Protein AF-A0A661S2W5-F1 (afdb_monomer_lite)

Radius of gyration: 17.99 Å; chains: 1; bounding box: 29×36×48 Å

pLDDT: mean 82.06, std 9.91, range [48.59, 96.44]

Structure (mmCIF, N/CA/C/O backbone):
data_AF-A0A661S2W5-F1
#
_entry.id   AF-A0A661S2W5-F1
#
loop_
_atom_site.group_PDB
_atom_site.id
_atom_site.type_symbol
_atom_site.label_atom_id
_atom_site.label_alt_id
_atom_site.label_comp_id
_atom_site.label_asym_id
_atom_site.label_entity_id
_atom_site.label_seq_id
_atom_site.pdbx_PDB_ins_code
_atom_site.Cartn_x
_atom_site.Cartn_y
_atom_site.Cartn_z
_atom_site.occupancy
_atom_site.B_iso_or_equiv
_atom_site.auth_seq_id
_atom_site.auth_comp_id
_atom_site.auth_asym_id
_atom_site.auth_atom_id
_atom_site.pdbx_PDB_model_num
ATOM 1 N N . MET A 1 1 ? 11.250 20.286 -2.541 1.00 48.59 1 MET A N 1
ATOM 2 C CA . MET A 1 1 ? 10.595 18.994 -2.849 1.00 48.59 1 MET A CA 1
ATOM 3 C C . MET A 1 1 ? 10.387 18.235 -1.550 1.00 48.59 1 MET A C 1
ATOM 5 O O . MET A 1 1 ? 11.369 17.860 -0.924 1.00 48.59 1 MET A O 1
ATOM 9 N N . GLY A 1 2 ? 9.142 18.085 -1.094 1.00 60.28 2 GLY A N 1
ATOM 10 C CA . GLY A 1 2 ? 8.847 17.303 0.111 1.00 60.28 2 GLY A CA 1
ATOM 11 C C . GLY A 1 2 ? 8.950 15.801 -0.168 1.00 60.28 2 GLY A C 1
ATOM 12 O O . GLY A 1 2 ? 8.606 15.356 -1.260 1.00 60.28 2 GLY A O 1
ATOM 13 N N . LEU A 1 3 ? 9.409 15.009 0.804 1.00 65.81 3 LEU A N 1
ATOM 14 C CA . LEU A 1 3 ? 9.323 13.547 0.737 1.00 65.81 3 LEU A CA 1
ATOM 15 C C . LEU A 1 3 ? 7.839 13.118 0.723 1.00 65.81 3 LEU A C 1
ATOM 17 O O . LEU A 1 3 ? 7.199 13.044 1.769 1.00 65.81 3 LEU A O 1
ATOM 21 N N . LEU A 1 4 ? 7.282 12.834 -0.461 1.00 64.94 4 LEU A N 1
ATOM 22 C CA . LEU A 1 4 ? 5.868 12.443 -0.638 1.00 64.94 4 LEU A CA 1
ATOM 23 C C . LEU A 1 4 ? 5.551 11.031 -0.110 1.00 64.94 4 LEU A C 1
ATOM 25 O O . LEU A 1 4 ? 4.420 10.743 0.309 1.00 64.94 4 LEU A O 1
ATOM 29 N N . TYR A 1 5 ? 6.561 10.159 -0.122 1.00 70.50 5 TYR A N 1
ATOM 30 C CA . TYR A 1 5 ? 6.496 8.784 0.358 1.00 70.50 5 TYR A CA 1
ATOM 31 C C . TYR A 1 5 ? 7.489 8.607 1.505 1.00 70.50 5 TYR A C 1
ATOM 33 O O . TYR A 1 5 ? 8.700 8.590 1.309 1.00 70.50 5 TYR A O 1
ATOM 41 N N . THR A 1 6 ? 6.959 8.483 2.716 1.00 79.38 6 THR A N 1
ATOM 42 C CA . THR A 1 6 ? 7.720 8.210 3.936 1.00 79.38 6 THR A CA 1
ATOM 43 C C . THR A 1 6 ? 7.022 7.115 4.725 1.00 79.38 6 THR A C 1
ATOM 45 O O . THR A 1 6 ? 5.791 7.046 4.747 1.00 79.38 6 THR A O 1
ATOM 48 N N . LYS A 1 7 ? 7.805 6.279 5.414 1.00 82.38 7 LYS A N 1
ATOM 49 C CA . LYS A 1 7 ? 7.280 5.269 6.347 1.00 82.38 7 LYS A CA 1
ATOM 50 C C . LYS A 1 7 ? 6.466 5.910 7.480 1.00 82.38 7 LYS A C 1
ATOM 52 O O . LYS A 1 7 ? 5.582 5.274 8.036 1.00 82.38 7 LYS A O 1
ATOM 57 N N . MET A 1 8 ? 6.712 7.192 7.759 1.00 88.69 8 MET A N 1
ATOM 58 C CA . MET A 1 8 ? 6.051 7.950 8.823 1.00 88.69 8 MET A CA 1
ATOM 59 C C . MET A 1 8 ? 4.695 8.544 8.412 1.00 88.69 8 MET A C 1
ATOM 61 O O . MET A 1 8 ? 4.039 9.182 9.228 1.00 88.69 8 MET A O 1
ATOM 65 N N . LYS A 1 9 ? 4.237 8.342 7.166 1.00 86.56 9 LYS A N 1
ATOM 66 C CA . LYS A 1 9 ? 2.968 8.911 6.672 1.00 86.56 9 LYS A CA 1
ATOM 67 C C . LYS A 1 9 ? 1.754 8.453 7.486 1.00 86.56 9 LYS A C 1
ATOM 69 O O . LYS A 1 9 ? 0.780 9.190 7.591 1.00 86.56 9 LYS A O 1
ATOM 74 N N . ILE A 1 10 ? 1.838 7.271 8.099 1.00 86.75 10 ILE A N 1
ATOM 75 C CA . ILE A 1 10 ? 0.787 6.725 8.962 1.00 86.75 10 ILE A CA 1
ATOM 76 C C . ILE A 1 10 ? 0.461 7.642 10.152 1.00 86.75 10 ILE A C 1
ATOM 78 O O . ILE A 1 10 ? -0.697 7.735 10.546 1.00 86.75 10 ILE A O 1
ATOM 82 N N . PHE A 1 11 ? 1.444 8.394 10.662 1.00 91.00 11 PHE A N 1
ATOM 83 C CA . PHE A 1 11 ? 1.272 9.278 11.819 1.00 91.00 11 PHE A CA 1
ATOM 84 C C . PHE A 1 11 ? 0.426 10.525 11.540 1.00 91.00 11 PHE A C 1
ATOM 86 O O . PHE A 1 11 ? 0.030 11.208 12.477 1.00 91.00 11 PHE A O 1
ATOM 93 N N . GLN A 1 12 ? 0.094 10.805 10.276 1.00 90.56 12 GLN A N 1
ATOM 94 C CA . GLN A 1 12 ? -0.842 11.879 9.929 1.00 90.56 12 GLN A CA 1
ATOM 95 C C . GLN A 1 12 ? -2.317 11.452 10.016 1.00 90.56 12 GLN A C 1
ATOM 97 O O . GLN A 1 12 ? -3.199 12.305 9.974 1.00 90.56 12 GLN A O 1
ATOM 102 N N . TYR A 1 13 ? -2.613 10.158 10.175 1.00 92.25 13 TYR A N 1
ATOM 103 C CA . TYR A 1 13 ? -3.981 9.638 10.276 1.00 92.25 13 TYR A CA 1
ATOM 104 C C . TYR A 1 13 ? -4.390 9.445 11.740 1.00 92.25 13 TYR A C 1
ATOM 106 O O . TYR A 1 13 ? -4.659 8.324 12.173 1.00 92.25 13 TYR A O 1
ATOM 114 N N . LYS A 1 14 ? -4.424 10.542 12.509 1.00 93.62 14 LYS A N 1
ATOM 115 C CA . LYS A 1 14 ? -4.679 10.509 13.959 1.00 93.62 14 LYS A CA 1
ATOM 116 C C . LYS A 1 14 ? -5.957 9.754 14.326 1.00 93.62 14 LYS A C 1
ATOM 118 O O . LYS A 1 14 ? -5.893 8.852 15.146 1.00 93.62 14 LYS A O 1
ATOM 123 N N . GLU A 1 15 ? -7.079 10.048 13.673 1.00 93.19 15 GLU A N 1
ATOM 124 C CA . GLU A 1 15 ? -8.355 9.370 13.953 1.00 93.19 15 GLU A CA 1
ATOM 125 C C . GLU A 1 15 ? -8.261 7.851 13.777 1.00 93.19 15 GLU A C 1
ATOM 127 O O . GLU A 1 15 ? -8.808 7.090 14.572 1.00 93.19 15 GLU A O 1
ATOM 132 N N . LYS A 1 16 ? -7.525 7.393 12.753 1.00 93.19 16 LYS A N 1
ATOM 133 C CA . LYS A 1 16 ? -7.314 5.962 12.552 1.00 93.19 16 LYS A CA 1
ATOM 134 C C . LYS A 1 16 ? -6.458 5.382 13.668 1.00 93.19 16 LYS A C 1
ATOM 136 O O . LYS A 1 16 ? -6.815 4.327 14.179 1.00 93.19 16 LYS A O 1
ATOM 141 N N . LEU A 1 17 ? -5.364 6.048 14.034 1.00 93.94 17 LEU A N 1
ATOM 142 C CA . LEU A 1 17 ? -4.475 5.602 15.109 1.00 93.94 17 LEU A CA 1
ATOM 143 C C . LEU A 1 17 ? -5.195 5.528 16.453 1.00 93.94 17 LEU A C 1
ATOM 145 O O . LEU A 1 17 ? -5.059 4.528 17.148 1.00 93.94 17 LEU A O 1
ATOM 149 N N . ASP A 1 18 ? -6.010 6.532 16.768 1.00 94.31 18 ASP A N 1
ATOM 150 C CA . ASP A 1 18 ? -6.809 6.582 17.991 1.00 94.31 18 ASP A CA 1
ATOM 151 C C . ASP A 1 18 ? -7.867 5.460 18.034 1.00 94.31 18 ASP A C 1
ATOM 153 O O . ASP A 1 18 ? -8.330 5.115 19.112 1.00 94.31 18 ASP A O 1
ATOM 157 N N . SER A 1 19 ? -8.223 4.856 16.890 1.00 94.56 19 SER A N 1
ATOM 158 C CA . SER A 1 19 ? -9.146 3.708 16.813 1.00 94.56 19 SER A CA 1
ATOM 159 C C . SER A 1 19 ? -8.490 2.326 16.913 1.00 94.56 19 SER A C 1
ATOM 161 O O . SER A 1 19 ? -9.192 1.324 16.853 1.00 94.56 19 SER A O 1
ATOM 163 N N . LEU A 1 20 ? -7.156 2.246 16.974 1.00 93.12 20 LEU A N 1
ATOM 164 C CA . LEU A 1 20 ? -6.433 0.968 17.033 1.00 93.12 20 LEU A CA 1
ATOM 165 C C . LEU A 1 20 ? -6.328 0.323 18.427 1.00 93.12 20 LEU A C 1
ATOM 167 O O . LEU A 1 20 ? -6.223 -0.903 18.459 1.00 93.12 20 LEU A O 1
ATOM 171 N N . PRO A 1 21 ? -6.273 1.065 19.555 1.00 95.56 21 PRO A N 1
ATOM 172 C CA . PRO A 1 21 ? -6.163 0.450 20.873 1.00 95.56 21 PRO A CA 1
ATOM 173 C C . PRO A 1 21 ? -7.325 -0.499 21.173 1.00 95.56 21 PRO A C 1
ATOM 175 O O . PRO A 1 21 ? -8.470 -0.206 20.848 1.00 95.56 21 PRO A O 1
ATOM 178 N N . GLU A 1 22 ? -7.031 -1.600 21.865 1.00 94.62 22 GLU A N 1
ATOM 179 C CA . GLU A 1 22 ? -8.026 -2.615 22.252 1.00 94.62 22 GLU A CA 1
ATOM 180 C C . GLU A 1 22 ? -9.137 -2.052 23.148 1.00 94.62 22 GLU A C 1
ATOM 182 O O . GLU A 1 22 ? -10.262 -2.533 23.125 1.00 94.62 22 GLU A O 1
ATOM 187 N N . SER A 1 23 ? -8.849 -0.982 23.893 1.00 96.44 23 SER A N 1
ATOM 188 C CA . SER A 1 23 ? -9.830 -0.281 24.724 1.00 96.44 23 SER A CA 1
ATOM 189 C C . SER A 1 23 ? -10.891 0.496 23.932 1.00 96.44 23 SER A C 1
ATOM 191 O O . SER A 1 23 ? -11.781 1.091 24.539 1.00 96.44 23 SER A O 1
ATOM 193 N N . VAL A 1 24 ? -10.791 0.552 22.601 1.00 95.44 24 VAL A N 1
ATOM 194 C CA . VAL A 1 24 ? -11.720 1.276 21.732 1.00 95.44 24 VAL A CA 1
ATOM 195 C C . VAL A 1 24 ? -12.630 0.284 21.009 1.00 95.44 24 VAL A C 1
ATOM 197 O O . VAL A 1 24 ? -12.237 -0.337 20.028 1.00 95.44 24 VAL A O 1
ATOM 200 N N . ASP A 1 25 ? -13.896 0.219 21.426 1.00 94.62 25 ASP A N 1
ATOM 201 C CA . ASP A 1 25 ? -14.910 -0.660 20.810 1.00 94.62 25 ASP A CA 1
ATOM 202 C C . ASP A 1 25 ? -15.284 -0.262 19.366 1.00 94.62 25 ASP A C 1
ATOM 204 O O . ASP A 1 25 ? -15.927 -1.014 18.629 1.00 94.62 25 ASP A O 1
ATOM 208 N N . LYS A 1 26 ? -14.908 0.947 18.930 1.00 91.88 26 LYS A N 1
ATOM 209 C CA . LYS A 1 26 ? -15.263 1.485 17.613 1.00 91.88 26 LYS A CA 1
ATOM 210 C C . LYS A 1 26 ? -14.229 1.113 16.551 1.00 91.88 26 LYS A C 1
ATOM 212 O O . LYS A 1 26 ? -13.172 1.731 16.449 1.00 91.88 26 LYS A O 1
ATOM 217 N N . ILE A 1 27 ? -14.609 0.213 15.648 1.00 88.38 27 ILE A N 1
ATOM 218 C CA . ILE A 1 27 ? -13.805 -0.132 14.471 1.00 88.38 27 ILE A CA 1
ATOM 219 C C . ILE A 1 27 ? -14.041 0.892 13.352 1.00 88.38 27 ILE A C 1
ATOM 221 O O . ILE A 1 27 ? -15.134 0.997 12.796 1.00 88.38 27 ILE A O 1
ATOM 225 N N . LEU A 1 28 ? -12.996 1.638 12.987 1.00 93.44 28 LEU A N 1
ATOM 226 C CA . LEU A 1 28 ? -13.016 2.517 11.813 1.00 93.44 28 LEU A CA 1
ATOM 227 C C . LEU A 1 28 ? -12.646 1.758 10.529 1.00 93.44 28 LEU A C 1
ATOM 229 O O . LEU A 1 28 ? -11.833 0.826 10.585 1.00 93.44 28 LEU A O 1
ATOM 233 N N . PRO A 1 29 ? -13.135 2.192 9.352 1.00 92.56 29 PRO A N 1
ATOM 234 C CA . PRO A 1 29 ? -12.710 1.620 8.078 1.00 92.56 29 PRO A CA 1
ATOM 235 C C . PRO A 1 29 ? -11.183 1.718 7.884 1.00 92.56 29 PRO A C 1
ATOM 237 O O . PRO A 1 29 ? -10.501 2.515 8.544 1.00 92.56 29 PRO A O 1
ATOM 240 N N . PRO A 1 30 ? -10.599 0.884 7.009 1.00 90.62 30 PRO A N 1
ATOM 241 C CA . PRO A 1 30 ? -9.190 0.994 6.657 1.00 90.62 30 PRO A CA 1
ATOM 242 C C . PRO A 1 30 ? -8.909 2.307 5.914 1.00 90.62 30 PRO A C 1
ATOM 244 O O . PRO A 1 30 ? -9.760 2.839 5.202 1.00 90.62 30 PRO A O 1
ATOM 247 N N . VAL A 1 31 ? -7.680 2.813 6.043 1.00 89.38 31 VAL A N 1
ATOM 248 C CA . VAL A 1 31 ? -7.225 3.955 5.243 1.00 89.38 31 VAL A CA 1
ATOM 249 C C . VAL A 1 31 ? -7.035 3.484 3.807 1.00 89.38 31 VAL A C 1
ATOM 251 O O . VAL A 1 31 ? -6.267 2.558 3.546 1.00 89.38 31 VAL A O 1
ATOM 254 N N . HIS A 1 32 ? -7.719 4.131 2.867 1.00 87.75 32 HIS A N 1
ATOM 255 C CA . HIS A 1 32 ? -7.536 3.844 1.453 1.00 87.75 32 HIS A CA 1
ATOM 256 C C . HIS A 1 32 ? -6.168 4.358 0.985 1.00 87.75 32 HIS A C 1
ATOM 258 O O . HIS A 1 32 ? -5.917 5.564 0.939 1.00 87.75 32 HIS A O 1
ATOM 264 N N . ILE A 1 33 ? -5.283 3.432 0.617 1.00 79.12 33 ILE A N 1
ATOM 265 C CA . ILE A 1 33 ? -3.962 3.748 0.074 1.00 79.12 33 ILE A CA 1
ATOM 266 C C . ILE A 1 33 ? -3.988 3.502 -1.431 1.00 79.12 33 ILE A C 1
ATOM 268 O O . ILE A 1 33 ? -4.054 2.364 -1.891 1.00 79.12 33 ILE A O 1
ATOM 272 N N . ARG A 1 34 ? -3.868 4.578 -2.214 1.00 78.31 34 ARG A N 1
ATOM 273 C CA . ARG A 1 34 ? -3.647 4.471 -3.656 1.00 78.31 34 ARG A CA 1
ATOM 274 C C . ARG A 1 34 ? -2.154 4.354 -3.931 1.00 78.31 34 ARG A C 1
ATOM 276 O O . ARG A 1 34 ? -1.439 5.353 -3.934 1.00 78.31 34 ARG A O 1
ATOM 283 N N . ILE A 1 35 ? -1.698 3.138 -4.199 1.00 71.12 35 ILE A N 1
ATOM 284 C CA . ILE A 1 35 ? -0.340 2.898 -4.684 1.00 71.12 35 ILE A CA 1
ATOM 285 C C . ILE A 1 35 ? -0.365 3.011 -6.207 1.00 71.12 35 ILE A C 1
ATOM 287 O O . ILE A 1 35 ? -1.165 2.359 -6.878 1.00 71.12 35 ILE A O 1
ATOM 291 N N . LYS A 1 36 ? 0.494 3.866 -6.761 1.00 70.06 36 LYS A N 1
ATOM 292 C CA . LYS A 1 36 ? 0.790 3.870 -8.192 1.00 70.06 36 LYS A CA 1
ATOM 293 C C . LYS A 1 36 ? 2.071 3.064 -8.389 1.00 70.06 36 LYS A C 1
ATOM 295 O O . LYS A 1 36 ? 3.135 3.584 -8.058 1.00 70.06 36 LYS A O 1
ATOM 300 N N . PRO A 1 37 ? 1.983 1.793 -8.817 1.00 65.31 37 PRO A N 1
ATOM 301 C CA . PRO A 1 37 ? 3.177 0.994 -9.023 1.00 65.31 37 PRO A CA 1
ATOM 302 C C . PRO A 1 37 ? 4.027 1.631 -10.124 1.00 65.31 37 PRO A C 1
ATOM 304 O O . PRO A 1 37 ? 3.504 2.158 -11.107 1.00 65.31 37 PRO A O 1
ATOM 307 N N . THR A 1 38 ? 5.340 1.600 -9.939 1.00 74.56 38 THR A N 1
ATOM 308 C CA . THR A 1 38 ? 6.286 1.747 -11.043 1.00 74.56 38 THR A CA 1
ATOM 309 C C . THR A 1 38 ? 6.494 0.370 -11.669 1.00 74.56 38 THR A C 1
ATOM 311 O O . THR A 1 38 ? 6.348 -0.651 -10.994 1.00 74.56 38 THR A O 1
ATOM 314 N N . ASN A 1 39 ? 6.858 0.318 -12.949 1.00 77.38 39 ASN A N 1
ATOM 315 C CA . ASN A 1 39 ? 7.119 -0.962 -13.616 1.00 77.38 39 ASN A CA 1
ATOM 316 C C . ASN A 1 39 ? 8.518 -1.516 -13.276 1.00 77.38 39 ASN A C 1
ATOM 318 O O . ASN A 1 39 ? 8.836 -2.667 -13.587 1.00 77.38 39 ASN A O 1
ATOM 322 N N . ALA A 1 40 ? 9.340 -0.709 -12.596 1.00 74.50 40 ALA A N 1
ATOM 323 C CA . ALA A 1 40 ? 10.643 -1.095 -12.082 1.00 74.50 40 ALA A CA 1
ATOM 324 C C . ALA A 1 40 ? 10.496 -2.081 -10.908 1.00 74.50 40 ALA A C 1
ATOM 326 O O . ALA A 1 40 ? 10.321 -1.689 -9.755 1.00 74.50 40 ALA A O 1
ATOM 327 N N . CYS A 1 41 ? 10.597 -3.373 -11.213 1.00 75.38 41 CYS A N 1
ATOM 328 C CA . CYS A 1 41 ? 10.637 -4.463 -10.245 1.00 75.38 41 CYS A CA 1
ATOM 329 C C . CYS A 1 41 ? 11.807 -5.400 -10.575 1.00 75.38 41 CYS A C 1
ATOM 331 O O . CYS A 1 41 ? 11.983 -5.783 -11.733 1.00 75.38 41 CYS A O 1
ATOM 333 N N . ASN A 1 42 ? 12.602 -5.767 -9.568 1.00 69.00 42 ASN A N 1
ATOM 334 C CA . ASN A 1 42 ? 13.739 -6.691 -9.673 1.00 69.00 42 ASN A CA 1
ATOM 335 C C . ASN A 1 42 ? 13.407 -8.110 -9.174 1.00 69.00 42 ASN A C 1
ATOM 337 O O . ASN A 1 42 ? 14.313 -8.911 -8.954 1.00 69.00 42 ASN A O 1
ATOM 341 N N . HIS A 1 43 ? 12.127 -8.424 -8.971 1.00 76.81 43 HIS A N 1
ATOM 342 C CA . HIS A 1 43 ? 11.677 -9.734 -8.512 1.00 76.81 43 HIS A CA 1
ATOM 343 C C . HIS A 1 43 ? 11.049 -10.539 -9.653 1.00 76.81 43 HIS A C 1
ATOM 345 O O . HIS A 1 43 ? 10.366 -9.984 -10.513 1.00 76.81 43 HIS A O 1
ATOM 351 N N . ASN A 1 44 ? 11.223 -11.863 -9.615 1.00 73.50 44 ASN A N 1
ATOM 352 C CA . ASN A 1 44 ? 10.520 -12.811 -10.481 1.00 73.50 44 ASN A CA 1
ATOM 353 C C . ASN A 1 44 ? 9.432 -13.553 -9.685 1.00 73.50 44 ASN A C 1
ATOM 355 O O . ASN A 1 44 ? 9.510 -14.759 -9.452 1.00 73.50 44 ASN A O 1
ATOM 359 N N . CYS A 1 45 ? 8.462 -12.807 -9.150 1.00 83.69 45 CYS A N 1
ATOM 360 C CA . CYS A 1 45 ? 7.419 -13.389 -8.310 1.00 83.69 45 CYS A CA 1
ATOM 361 C C . CYS A 1 45 ? 6.541 -14.349 -9.125 1.00 83.69 45 CYS A C 1
ATOM 363 O O . CYS A 1 45 ? 5.941 -13.939 -10.115 1.00 83.69 45 CYS A O 1
ATOM 365 N N . ARG A 1 46 ? 6.364 -15.587 -8.645 1.00 78.75 46 ARG A N 1
ATOM 366 C CA . ARG A 1 46 ? 5.494 -16.604 -9.273 1.00 78.75 46 ARG A CA 1
ATOM 367 C C . ARG A 1 46 ? 4.044 -16.139 -9.481 1.00 78.75 46 ARG A C 1
ATOM 369 O O . ARG A 1 46 ? 3.359 -16.639 -10.360 1.00 78.75 46 ARG A O 1
ATOM 376 N N . TYR A 1 47 ? 3.578 -15.199 -8.663 1.00 82.81 47 TYR A N 1
ATOM 377 C CA . TYR A 1 47 ? 2.225 -14.639 -8.714 1.00 82.81 47 TYR A CA 1
ATOM 378 C C . TYR A 1 47 ? 2.126 -13.340 -9.537 1.00 82.81 47 TYR A C 1
ATOM 380 O O . TYR A 1 47 ? 1.086 -12.682 -9.522 1.00 82.81 47 TYR A O 1
ATOM 388 N N . CYS A 1 48 ? 3.195 -12.908 -10.214 1.00 84.88 48 CYS A N 1
ATOM 389 C CA . CYS A 1 48 ? 3.182 -11.656 -10.965 1.00 84.88 48 CYS A CA 1
ATOM 390 C C . CYS A 1 48 ? 2.377 -11.801 -12.263 1.00 84.88 48 CYS A C 1
ATOM 392 O O . CYS A 1 48 ? 2.898 -12.237 -13.285 1.00 84.88 48 CYS A O 1
ATOM 394 N N . ALA A 1 49 ? 1.118 -11.367 -12.242 1.00 84.50 49 ALA A N 1
ATOM 395 C CA . ALA A 1 49 ? 0.242 -11.433 -13.411 1.00 84.50 49 ALA A CA 1
ATOM 396 C C . ALA A 1 49 ? 0.732 -10.583 -14.606 1.00 84.50 49 ALA A C 1
ATOM 398 O O . ALA A 1 49 ? 0.397 -10.878 -15.746 1.00 84.50 49 ALA A O 1
ATOM 399 N N . TYR A 1 50 ? 1.558 -9.560 -14.354 1.00 81.00 50 TYR A N 1
ATOM 400 C CA . TYR A 1 50 ? 2.162 -8.701 -15.384 1.00 81.00 50 TYR A CA 1
ATOM 401 C C . TYR A 1 50 ? 3.410 -9.302 -16.055 1.00 81.00 50 TYR A C 1
ATOM 403 O O . TYR A 1 50 ? 3.885 -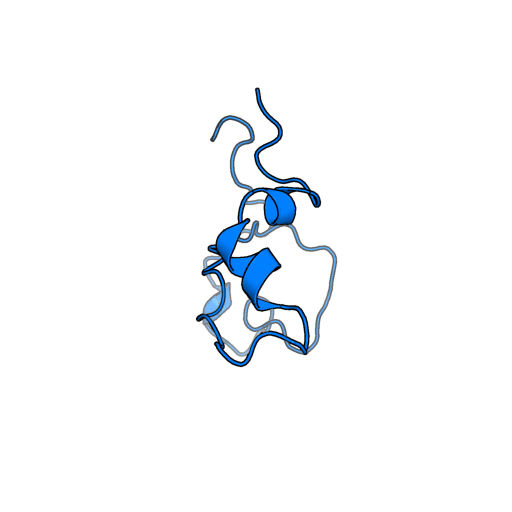8.765 -17.052 1.00 81.00 50 TYR A O 1
ATOM 411 N N . ARG A 1 51 ? 3.978 -10.376 -15.491 1.00 80.19 51 ARG A N 1
ATOM 412 C CA . ARG A 1 51 ? 5.143 -11.107 -16.028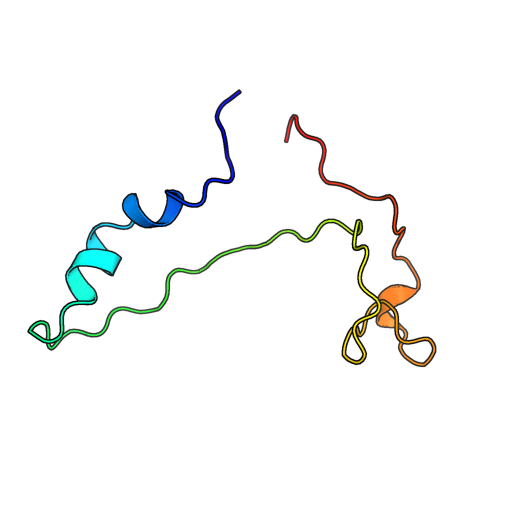 1.00 80.19 51 ARG A CA 1
ATOM 413 C C . ARG A 1 51 ? 4.798 -12.539 -16.435 1.00 80.19 51 ARG A C 1
ATOM 415 O O . ARG A 1 51 ? 5.687 -13.281 -16.827 1.00 80.19 51 ARG A O 1
ATOM 422 N N . ALA A 1 52 ? 3.538 -12.935 -16.286 1.00 84.56 52 ALA A N 1
ATOM 423 C CA . ALA A 1 52 ? 3.071 -14.253 -16.665 1.00 84.56 52 ALA A CA 1
ATOM 424 C C . ALA A 1 52 ? 2.856 -14.292 -18.182 1.00 84.56 52 ALA A C 1
ATOM 426 O O . ALA A 1 52 ? 1.950 -13.634 -18.690 1.00 84.56 52 ALA A O 1
ATOM 427 N N . ASP A 1 53 ? 3.673 -15.072 -18.889 1.00 80.25 53 ASP A N 1
ATOM 428 C CA . ASP A 1 53 ? 3.667 -15.145 -20.360 1.00 80.25 53 ASP A CA 1
ATOM 429 C C . ASP A 1 53 ? 2.325 -15.623 -20.941 1.00 80.25 53 ASP A C 1
ATOM 431 O O . ASP A 1 53 ? 1.997 -15.352 -22.092 1.00 80.25 53 ASP A O 1
ATOM 435 N N . ASN A 1 54 ? 1.528 -16.330 -20.137 1.00 84.75 54 ASN A N 1
ATOM 436 C CA . ASN A 1 54 ? 0.212 -16.839 -20.509 1.00 84.75 54 ASN A CA 1
ATOM 437 C C . ASN A 1 54 ? -0.948 -15.880 -20.175 1.00 84.75 54 ASN A C 1
ATOM 439 O O . ASN A 1 54 ? -2.105 -16.258 -20.362 1.00 84.75 54 ASN A O 1
ATOM 443 N N .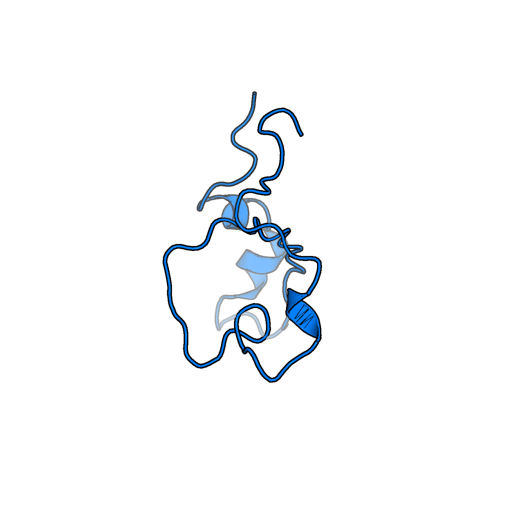 LEU A 1 55 ? -0.675 -14.676 -19.659 1.00 83.00 55 LEU A N 1
ATOM 444 C CA . LEU A 1 55 ? -1.686 -13.665 -19.344 1.00 83.00 55 LEU A CA 1
ATOM 445 C C . LEU A 1 55 ? -1.485 -12.405 -20.190 1.00 83.00 55 LEU A C 1
ATOM 447 O O . LEU A 1 55 ? -0.383 -11.885 -20.331 1.00 83.00 55 LEU A O 1
ATOM 451 N N . GLN A 1 56 ? -2.587 -11.840 -20.681 1.00 84.38 56 GLN A N 1
ATOM 452 C CA . GLN A 1 56 ? -2.564 -10.648 -21.535 1.00 84.38 56 GLN A CA 1
ATOM 453 C C . GLN A 1 56 ? -2.201 -9.345 -20.783 1.00 84.38 56 GLN A C 1
ATOM 455 O O . GLN A 1 56 ? -1.909 -8.316 -21.385 1.00 84.38 56 GLN A O 1
ATOM 460 N N . LEU A 1 57 ? -2.193 -9.365 -19.449 1.00 82.06 57 LEU A N 1
ATOM 461 C CA . LEU A 1 57 ? -2.108 -8.169 -18.599 1.00 82.06 57 LEU A CA 1
ATOM 462 C C . LEU A 1 57 ? -0.794 -7.378 -18.735 1.00 82.06 57 LEU A C 1
ATOM 464 O O . LEU A 1 57 ? -0.766 -6.186 -18.437 1.00 82.06 57 LEU A O 1
ATOM 468 N N . GLY A 1 58 ? 0.293 -8.032 -19.153 1.00 79.31 58 GLY A N 1
ATOM 469 C CA . GLY A 1 58 ? 1.622 -7.428 -19.282 1.00 79.31 58 GLY A CA 1
ATOM 470 C C . GLY A 1 58 ? 1.980 -6.915 -20.679 1.00 79.31 58 GLY A C 1
ATOM 471 O O . GLY A 1 58 ? 3.054 -6.339 -20.827 1.00 79.31 58 GLY A O 1
ATOM 472 N N . GLN A 1 59 ? 1.126 -7.109 -21.691 1.00 82.31 59 GLN A N 1
ATOM 473 C CA . GLN A 1 59 ? 1.489 -6.920 -23.107 1.00 82.31 59 GLN A CA 1
ATOM 474 C C . GLN A 1 59 ? 2.009 -5.503 -23.438 1.00 82.31 59 GLN A C 1
ATOM 476 O O . GLN A 1 59 ? 2.952 -5.352 -24.209 1.00 82.31 59 GLN A O 1
ATOM 481 N N . ASP A 1 60 ? 1.439 -4.476 -22.800 1.00 83.25 60 ASP A N 1
ATOM 482 C CA . ASP A 1 60 ? 1.772 -3.064 -23.030 1.00 83.25 60 ASP A CA 1
ATOM 483 C C . ASP A 1 60 ? 2.720 -2.504 -21.950 1.00 83.25 60 ASP A C 1
ATOM 485 O O . ASP A 1 60 ? 3.070 -1.320 -21.948 1.00 83.25 60 ASP A O 1
ATOM 489 N N . MET A 1 61 ? 3.145 -3.340 -20.995 1.00 81.88 61 MET A N 1
ATOM 490 C CA . MET A 1 61 ? 3.963 -2.914 -19.865 1.00 81.88 61 MET A CA 1
ATOM 491 C C . MET A 1 61 ? 5.421 -2.712 -20.288 1.00 81.88 61 MET A C 1
ATOM 493 O O . MET A 1 61 ? 6.147 -3.657 -20.598 1.00 81.88 61 MET A O 1
ATOM 497 N N . ARG A 1 62 ? 5.921 -1.479 -20.174 1.00 84.31 62 ARG A N 1
ATOM 498 C CA . ARG A 1 62 ? 7.358 -1.200 -20.287 1.00 84.31 62 ARG A CA 1
ATOM 499 C C . ARG A 1 62 ? 8.001 -1.238 -18.909 1.00 84.31 62 ARG A C 1
ATOM 501 O O . ARG A 1 62 ? 7.736 -0.388 -18.067 1.00 84.31 62 ARG A O 1
ATOM 508 N N . ILE A 1 63 ? 8.907 -2.189 -18.698 1.00 80.25 63 ILE A N 1
ATOM 509 C CA . ILE A 1 63 ? 9.604 -2.424 -17.414 1.00 80.25 63 ILE A CA 1
ATOM 510 C C . ILE A 1 63 ? 10.343 -1.172 -16.911 1.00 80.25 63 ILE A C 1
ATOM 512 O O . ILE A 1 63 ? 10.486 -0.961 -15.711 1.00 80.25 63 ILE A O 1
ATOM 516 N N . LYS A 1 64 ? 10.825 -0.336 -17.836 1.00 81.62 64 LYS A N 1
ATOM 517 C CA . LYS A 1 64 ? 11.579 0.884 -17.523 1.00 81.62 64 LYS A CA 1
ATOM 518 C C . LYS A 1 64 ? 10.691 2.068 -17.127 1.00 81.62 64 LYS A C 1
ATOM 520 O O . LYS A 1 64 ? 11.226 3.081 -16.680 1.00 81.62 64 LYS A O 1
ATOM 525 N N . ASP A 1 65 ? 9.371 1.963 -17.283 1.00 82.25 65 ASP A N 1
ATOM 526 C CA . ASP A 1 65 ? 8.476 3.067 -16.952 1.00 82.25 65 ASP A CA 1
ATOM 527 C C . ASP A 1 65 ? 8.474 3.317 -15.443 1.00 82.25 65 ASP A C 1
ATOM 529 O O . ASP A 1 65 ? 8.293 2.424 -14.606 1.00 82.25 65 ASP A O 1
ATOM 533 N N . SER A 1 66 ? 8.669 4.583 -15.097 1.00 79.31 66 SER A N 1
ATOM 534 C CA . SER A 1 66 ? 8.6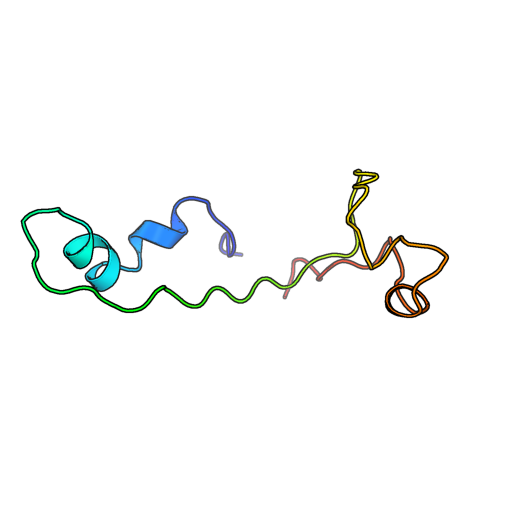70 5.071 -13.728 1.00 79.31 66 SER A CA 1
ATOM 535 C C . SER A 1 66 ? 7.916 6.391 -13.651 1.00 79.31 66 SER A C 1
ATOM 537 O O . SER A 1 66 ? 7.803 7.128 -14.631 1.00 79.31 66 SER A O 1
ATOM 539 N N . ILE A 1 67 ? 7.360 6.676 -12.476 1.00 76.50 67 ILE A N 1
ATOM 540 C CA . ILE A 1 67 ? 6.689 7.948 -12.221 1.00 76.50 67 ILE A CA 1
ATOM 541 C C . ILE A 1 67 ? 7.784 9.021 -12.102 1.00 76.50 67 ILE A C 1
ATOM 543 O O . ILE A 1 67 ? 8.717 8.824 -11.317 1.00 76.50 67 ILE A O 1
ATOM 547 N N . PRO A 1 68 ? 7.708 10.134 -12.858 1.00 79.50 68 PRO A N 1
ATOM 548 C CA . PRO A 1 68 ? 8.677 11.219 -12.746 1.00 79.50 68 PRO A CA 1
ATOM 549 C C . PRO A 1 68 ? 8.768 11.731 -11.308 1.00 79.50 68 PRO A C 1
ATOM 551 O O . PRO A 1 68 ? 7.745 11.940 -10.663 1.00 79.50 68 PRO A O 1
ATOM 554 N N . LYS A 1 69 ? 9.987 11.977 -10.813 1.00 70.44 69 LYS A N 1
ATOM 555 C CA . LYS A 1 69 ? 10.216 12.458 -9.435 1.00 70.44 69 LYS A CA 1
ATOM 556 C C . LYS A 1 69 ? 9.576 13.817 -9.146 1.00 70.44 69 LYS A C 1
ATOM 558 O O . LYS A 1 69 ? 9.350 14.148 -7.9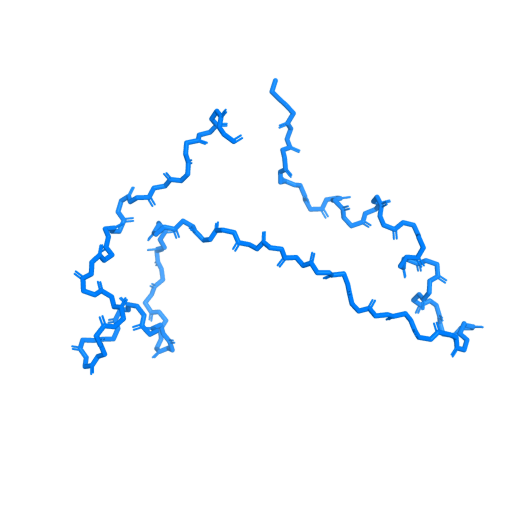90 1.00 70.44 69 LYS A O 1
ATOM 563 N N . GLU A 1 70 ? 9.342 14.594 -10.193 1.00 74.44 70 GLU A N 1
ATOM 564 C CA . GLU A 1 70 ? 8.754 15.932 -10.139 1.00 74.44 70 GLU A CA 1
ATOM 565 C C . GLU A 1 70 ? 7.213 15.914 -10.112 1.00 74.44 70 GLU A C 1
ATOM 567 O O . GLU A 1 70 ? 6.605 16.979 -10.039 1.00 74.44 70 GLU A O 1
ATOM 572 N N . LYS A 1 71 ? 6.589 14.724 -10.177 1.00 56.94 71 LYS A N 1
ATOM 573 C CA . LYS A 1 71 ? 5.141 14.519 -10.004 1.00 56.94 71 LYS A CA 1
ATOM 574 C C . LYS A 1 71 ? 4.810 13.933 -8.622 1.00 56.94 71 LYS A C 1
ATOM 576 O O . LYS A 1 71 ? 5.240 14.530 -7.614 1.00 56.94 71 LYS A O 1
#

Secondary structure (DSSP, 8-state):
---SS-GGGGGG-HHHHHT-STT----PPPP-------S------TT-TTT-TT-GGGTT--TT----TT-

Foldseek 3Di:
DDPPDDPCPVVVPVVQVVCPDPVHPDDDDDDDDDDDDFLQDPDPDPPPLLPPPPHPNVVPPDSPGDDDPVD

Sequence (71 aa):
MGLLYTKMKIFQYKEKLDSLPESVDKILPPVHIRIKPTNACNHNCRYCAYRADNLQLGQDMRIKDSIPKEK

=== Feature glossary ===
Annotated list of the representations used here:

Nearest PDB structures. The Foldseek neighbor list gives the closest experimentally determined structures in the PDB, ranked by structural alignment. TM-score near 1 means near-identical fold; near 0.3 means only rough topology match. This is how one finds what a novel AlphaFold prediction most resembles in the solved-structure universe.

Foldseek 3Di. Foldseek's 3Di representation compresses backbone geometry into a per-residue letter drawn from a learned twenty-state alphabet. It captures the tertiary interaction pattern around each residue — which residues are packed against it in space, regardless of where they are in sequence.

Radius of gyration, Cα contacts, bounding box. Radius of gyration (Rg) is the root-mean-square distance of Cα atoms from their centroid — a single number for overall size and compactness. A globular domain of N residues has Rg ≈ 2.2·N^0.38 Å; an extended or disordered chain has a much larger Rg. The Cα contact count is the number of residue pairs whose Cα atoms are within 8 Å and are more than four positions apart in sequence — a standard proxy for tertiary packing density. The bounding box is the smallest axis-aligned box enclosing all Cα atoms.

InterPro / GO / CATH / organism. The annotation block draws on four external resources. InterPro: which protein families and domains the sequence belongs to. GO: standardized terms for what the protein does, what process it participates in, and where in the cell it acts. CATH: which structural fold it has in the CATH hierarchy. Organism: the species of origin.

mmCIF coordinates. The mmCIF block holds the 3D Cartesian coordinates of each backbone atom (N, Cα, C, O) in ångströms. mmCIF is the PDB's canonical archive format — a tagged-loop text representation of the atomic model.

pLDDT. pLDDT is the predicted lDDT-Cα score: AlphaFold's confidence that the local environment of each residue (all inter-atomic distances within 15 Å) is correctly placed. It is a per-residue number between 0 and 100, with higher meaning more reliable.

Backbone torsions (φ/ψ). φ (phi) and ψ (psi) are the two rotatable backbone dihedrals per residue: φ is the C(i-1)–N–Cα–C torsion, ψ is the N–Cα–C–N(i+1) torsion, both in degrees on (−180°, 180°]. α-helical residues cluster near (−60°, −45°); β-strand residues near (−120°, +130°). A Ramachandran plot is simply a scatter of (φ, ψ) for every residue.

B-factor. For experimental (PDB) structures, the B-factor (temperature factor) quantifies the positional spread of each atom in the crystal — a combination of thermal vibration and static disorder — in units of Å². High B-factors mark flexible loops or poorly resolved regions; low B-factors mark the rigid, well-ordered core.

Secondary structure (3-state, P-SEA). SS3 is a coarse helix/strand/coil call (letters a/b/c) made by the P-SEA algorithm from inter-Cα distances and dihedrals. It is less detailed than DSSP but needs only Cα positions.

Predicted aligned error. Predicted aligned error is AlphaFold's pairwise confidence. Unlike pLDDT (per-residue), PAE is per-residue-pair and captures whether two parts of the structure are correctly placed relative to each other. Units are ångströms of expected positional error.

Solvent-accessible surface area. Solvent-accessible surface area (SASA) is the area in Å² traced out by the centre of a 1.4 Å probe sphere (a water molecule) rolled over the protein's van der Waals surface (Shrake–Rupley / Lee–Richards construction). Buried residues have near-zero SASA; fully exposed residues can exceed 200 Å². The total SASA scales roughly with the number of surface residues.

Secondary structure (8-state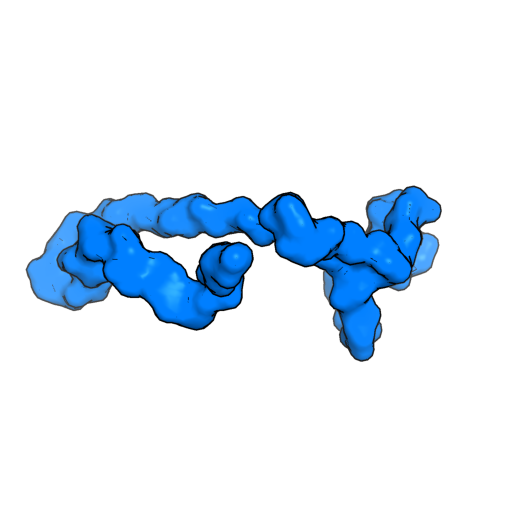, DSSP). The SS8 string is DSSP's per-residue secondary-structure call. α-helix (H) means an i→i+4 H-bond ladder; β-strand (E) means the residue participates in a β-sheet; 3₁₀ (G) and π (I) are tighter and wider helices; T/S are turns/bends; '-' is loop.

Rendered structure images. Structure images are PyMOL renders from six orthogonal camera directions. Cartoon representation draws helices as coils and strands as arrows; sticks shows the backbone as bonds; surface shows the solvent-excluded envelope. Rainbow coloring maps sequence position to hue (blue→red, N→C); chain coloring assigns a distinct color per polypeptide.

Sequence. The amino-acid sequence is the protein's primary structure: the linear order of residues from the N-terminus to the C-terminus, written in one-letter code. Everything else here — the 3D coordinates, the secondary structure, the domain annotations — is ultimately a consequence of this string.

Contact-map, Ramachandran, and PAE plots. Three diagnostic plots accompany the record. The Cα contact map visualizes the tertiary structure as a 2D adjacency matrix (8 Å cutoff, sequence-local contacts suppressed). The Ramachandran plot shows the distribution of backbone (φ, ψ) torsions, with points in the α and β basins reflecting secondary structure content. The PAE plot shows AlphaFold's inter-residue confidence as a color matrix.